Protein AF-A0A5C7GQ86-F1 (afdb_monomer)

Solvent-accessible surface area (backbone atoms only — not comparable to full-atom values): 8219 Å² total; per-residue (Å²): 133,81,81,79,55,38,23,36,32,23,34,48,94,36,40,67,61,48,49,52,52,29,52,72,74,64,22,41,30,83,92,49,79,64,44,66,42,98,88,60,59,31,32,34,37,34,39,33,70,71,38,56,54,57,58,58,70,50,69,84,70,80,83,84,81,72,71,77,50,53,75,74,69,52,75,91,64,77,92,77,76,63,76,66,67,62,72,77,59,53,75,68,58,54,51,52,53,34,44,77,39,54,46,42,82,42,74,40,56,70,58,50,54,64,69,56,63,59,50,72,66,53,53,51,50,51,54,50,52,56,54,53,63,67,65,79,111

Radius of gyration: 19.93 Å; Cα contacts (8 Å, |Δi|>4): 124; chains: 1; bounding box: 41×33×67 Å

Foldseek 3Di:
DPPFWKKKKFFPVCVVVLVLLCVVVVQFDPVDDWDADPVNRIIITTTDVVCVVVLVVCPPPPDDDDPVVCVVPPDPDPPDDPNPVSVPDDPSVSSVNCVVRVIDMDTPCVVVVVVPPPPPVNVVVVVVVVVVVVVVD

Organism: NCBI:txid1000413

Secondary structure (DSSP, 8-state):
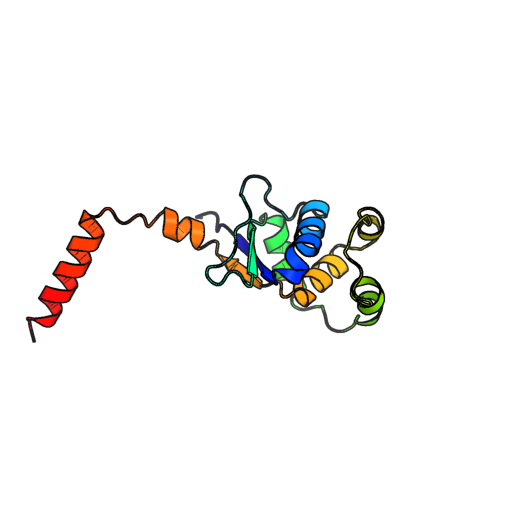-----EEEEEEGGGHHHHHHHHHHTT-B-TTS--EE-TTSSEEEEEE-HHHHHHHHHGGGS--S--HHHHHHHSS-----S-TTGGGG--HHHHHHHHHHTT-EEEE-HHHHHHHT---HHHHHHHHHHHHHHTT--

Nearest PDB structures (foldseek):
  2eg1-assembly1_A  TM=5.965E-01  e=1.127E+00  Aquifex aeolicus
  3t9z-assembly1_A  TM=4.487E-01  e=7.726E-01  Archaeoglobus fulgidus DSM 4304
  7r2z-assembly1_C  TM=5.196E-01  e=1.277E+00  Synechocystis sp. PCC 6803
  1v3s-assembly1_C  TM=4.708E-01  e=1.127E+00  Thermus thermophilus HB8
  1f9f-assembly2_C  TM=5.524E-01  e=2.551E+00  human papillomavirus 18

pLDDT: mean 71.63, std 16.73, range [39.34, 92.56]

Mean predicted aligned error: 13.88 Å

Structure (mmCIF, N/CA/C/O backbone):
data_AF-A0A5C7GQ86-F1
#
_entry.id   AF-A0A5C7GQ86-F1
#
loop_
_atom_site.group_PDB
_atom_site.id
_atom_site.type_symbol
_atom_site.label_atom_id
_atom_site.label_alt_id
_atom_site.label_comp_id
_atom_site.label_asym_id
_atom_site.label_entity_id
_atom_site.label_seq_id
_atom_site.pdbx_PDB_ins_code
_atom_site.Cartn_x
_atom_site.Cartn_y
_atom_site.Cartn_z
_atom_site.occupancy
_atom_site.B_iso_or_equiv
_atom_site.auth_seq_id
_atom_site.auth_comp_id
_atom_site.auth_asym_id
_atom_site.auth_atom_id
_atom_site.pdbx_PDB_model_num
ATOM 1 N N . MET A 1 1 ? -13.590 -20.707 8.124 1.00 41.19 1 MET A N 1
ATOM 2 C CA . MET A 1 1 ? -12.362 -19.893 8.021 1.00 41.19 1 MET A CA 1
ATOM 3 C C . MET A 1 1 ? -12.782 -18.442 7.946 1.00 41.19 1 MET A C 1
ATOM 5 O O . MET A 1 1 ? -13.562 -18.103 7.067 1.00 41.19 1 MET A O 1
ATOM 9 N N . VAL A 1 2 ? -12.371 -17.620 8.909 1.00 45.06 2 VAL A N 1
ATOM 10 C CA . VAL A 1 2 ? -12.565 -16.168 8.813 1.00 45.06 2 VAL A CA 1
ATOM 11 C C . VAL A 1 2 ? -11.649 -15.699 7.689 1.00 45.06 2 VAL A C 1
ATOM 13 O O . VAL A 1 2 ? -10.459 -15.992 7.735 1.00 45.06 2 VAL A O 1
ATOM 16 N N . ALA A 1 3 ? -12.196 -15.054 6.658 1.00 52.25 3 ALA A N 1
ATOM 17 C CA . ALA A 1 3 ? -11.381 -14.447 5.615 1.00 52.25 3 ALA A CA 1
ATOM 18 C C . ALA A 1 3 ? -10.482 -13.401 6.284 1.00 52.25 3 ALA A C 1
ATOM 20 O O . ALA A 1 3 ? -10.967 -12.367 6.745 1.00 52.25 3 ALA A O 1
ATOM 21 N N . SER A 1 4 ? -9.191 -13.704 6.424 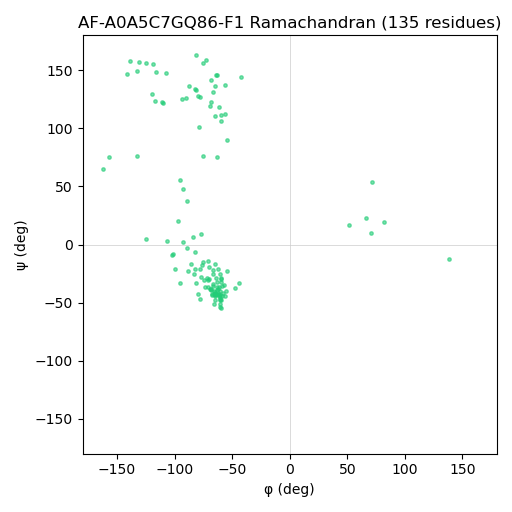1.00 64.31 4 SER A N 1
ATOM 22 C CA . SER A 1 4 ? -8.231 -12.755 6.970 1.00 64.31 4 SER A CA 1
ATOM 23 C C . SER A 1 4 ? -8.143 -11.587 5.999 1.00 64.31 4 SER A C 1
ATOM 25 O O . SER A 1 4 ? -7.687 -11.725 4.865 1.00 64.31 4 SER A O 1
ATOM 27 N N . HIS A 1 5 ? -8.647 -10.439 6.426 1.00 80.38 5 HIS A N 1
ATOM 28 C CA . HIS A 1 5 ? -8.488 -9.199 5.695 1.00 80.38 5 HIS A CA 1
ATOM 29 C C . HIS A 1 5 ? -7.014 -8.802 5.794 1.00 80.38 5 HIS A C 1
ATOM 31 O O . HIS A 1 5 ? -6.497 -8.633 6.892 1.00 80.38 5 HIS A O 1
ATOM 37 N N . TRP A 1 6 ? -6.325 -8.707 4.658 1.00 87.19 6 TRP A N 1
ATOM 38 C CA . TRP A 1 6 ? -4.916 -8.320 4.603 1.00 87.19 6 TRP A CA 1
ATOM 39 C C . TRP A 1 6 ? -4.769 -6.910 4.045 1.00 87.19 6 TRP A C 1
ATOM 41 O O . TRP A 1 6 ? -5.540 -6.483 3.173 1.00 87.19 6 TRP A O 1
ATOM 51 N N . VAL A 1 7 ? -3.745 -6.210 4.526 1.00 90.12 7 VAL A N 1
ATOM 52 C CA . VAL A 1 7 ? -3.288 -4.938 3.969 1.00 90.12 7 VAL A CA 1
ATOM 53 C C . VAL A 1 7 ? -1.775 -4.970 3.765 1.00 90.12 7 VAL A C 1
ATOM 55 O O . VAL A 1 7 ? -1.048 -5.735 4.403 1.00 90.12 7 VAL A O 1
ATOM 58 N N . VAL A 1 8 ? -1.300 -4.120 2.863 1.00 90.56 8 VAL A N 1
ATOM 59 C CA . VAL A 1 8 ? 0.121 -3.828 2.681 1.00 90.56 8 VAL A CA 1
ATOM 60 C C . VAL A 1 8 ? 0.377 -2.405 3.134 1.00 90.56 8 VAL A C 1
ATOM 62 O O . VAL A 1 8 ? -0.237 -1.465 2.627 1.00 90.56 8 VAL A O 1
ATOM 65 N N . GLN A 1 9 ? 1.281 -2.257 4.089 1.00 90.94 9 GLN A N 1
ATOM 66 C CA . GLN A 1 9 ? 1.806 -0.978 4.537 1.00 90.94 9 GLN A CA 1
ATOM 67 C C . GLN A 1 9 ? 2.923 -0.537 3.591 1.00 90.94 9 GLN A C 1
ATOM 69 O O . GLN A 1 9 ? 3.789 -1.340 3.258 1.00 90.94 9 GLN A O 1
ATOM 74 N N . LEU A 1 10 ? 2.900 0.723 3.165 1.00 90.06 10 LEU A N 1
ATOM 75 C CA . LEU A 1 10 ? 3.936 1.350 2.344 1.00 90.06 10 LEU A CA 1
ATOM 76 C C . LEU A 1 10 ? 4.319 2.704 2.924 1.00 90.06 10 LEU A C 1
ATOM 78 O O . LEU A 1 10 ? 3.450 3.416 3.436 1.00 90.06 10 LEU A O 1
ATOM 82 N N . ASP A 1 11 ? 5.573 3.113 2.749 1.00 85.88 11 ASP A N 1
ATOM 83 C CA . ASP A 1 11 ? 5.994 4.475 3.071 1.00 85.88 11 ASP A CA 1
ATOM 84 C C . ASP A 1 11 ? 5.142 5.490 2.303 1.00 85.88 11 ASP A C 1
ATOM 86 O O . ASP A 1 11 ? 4.906 5.367 1.094 1.00 85.88 11 ASP A O 1
ATOM 90 N N . ARG A 1 12 ? 4.732 6.567 2.975 1.00 86.56 12 ARG A N 1
ATOM 91 C CA . ARG A 1 12 ? 3.889 7.607 2.371 1.00 86.56 12 ARG A CA 1
ATOM 92 C C . ARG A 1 12 ? 4.506 8.225 1.118 1.00 86.56 12 ARG A C 1
ATOM 94 O O . ARG A 1 12 ? 3.772 8.533 0.180 1.00 86.56 12 ARG A O 1
ATOM 101 N N . LYS A 1 13 ? 5.837 8.360 1.076 1.00 85.44 13 LYS A N 1
ATOM 102 C CA . LYS A 1 13 ? 6.583 8.848 -0.101 1.00 85.44 13 LYS A CA 1
ATOM 103 C C . LYS A 1 13 ? 6.384 7.970 -1.342 1.00 85.44 13 LYS A C 1
ATOM 105 O O . LYS A 1 13 ? 6.376 8.492 -2.452 1.00 85.44 13 LYS A O 1
ATOM 110 N N . TYR A 1 14 ? 6.151 6.671 -1.164 1.00 85.19 14 TYR A N 1
ATOM 111 C CA . TYR A 1 14 ? 5.978 5.706 -2.252 1.00 85.19 14 TYR A CA 1
ATOM 112 C C . TYR A 1 14 ? 4.526 5.253 -2.436 1.00 85.19 14 TYR A C 1
ATOM 114 O O . TYR A 1 14 ? 4.235 4.435 -3.307 1.00 85.19 14 TYR A O 1
ATOM 122 N N . ALA A 1 15 ? 3.585 5.808 -1.671 1.00 87.31 15 ALA A N 1
ATOM 123 C CA . ALA A 1 15 ? 2.193 5.378 -1.676 1.00 87.31 15 ALA A CA 1
ATOM 124 C C . ALA A 1 15 ? 1.520 5.477 -3.055 1.00 87.31 15 ALA A C 1
ATOM 126 O O . ALA A 1 15 ? 0.710 4.622 -3.404 1.00 87.31 15 ALA A O 1
ATOM 127 N N . LYS A 1 16 ? 1.855 6.495 -3.860 1.00 88.12 16 LYS A N 1
ATOM 128 C CA . LYS A 1 16 ? 1.330 6.625 -5.229 1.00 88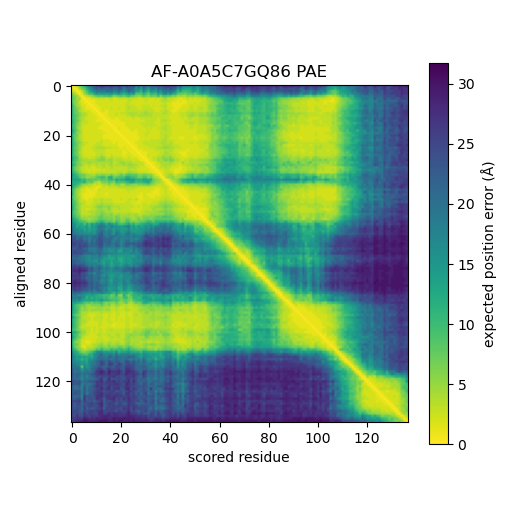.12 16 LYS A CA 1
ATOM 129 C C . LYS A 1 16 ? 1.831 5.484 -6.120 1.00 88.12 16 LYS A C 1
ATOM 131 O O . LYS A 1 16 ? 1.022 4.785 -6.719 1.00 88.12 16 LYS A O 1
ATOM 136 N N . LEU A 1 17 ? 3.146 5.262 -6.126 1.00 85.00 17 LEU A N 1
ATOM 137 C CA . LEU A 1 17 ? 3.797 4.224 -6.924 1.00 85.00 17 LEU A CA 1
ATOM 138 C C . LEU A 1 17 ? 3.299 2.829 -6.538 1.00 85.00 17 LEU A C 1
ATOM 140 O O . LEU A 1 17 ? 2.850 2.066 -7.390 1.00 85.00 17 LEU A O 1
ATOM 144 N N . GLY A 1 18 ? 3.319 2.509 -5.244 1.00 87.81 18 GLY A N 1
ATOM 145 C CA . GLY A 1 18 ? 2.864 1.208 -4.773 1.00 87.81 18 GLY A CA 1
ATOM 146 C C . GLY A 1 18 ? 1.379 0.974 -5.049 1.00 87.81 18 GLY A C 1
ATOM 147 O O . GLY A 1 18 ? 1.006 -0.124 -5.455 1.00 87.81 18 GLY A O 1
ATOM 148 N N . LYS A 1 19 ? 0.531 2.007 -4.944 1.00 90.31 19 LYS A N 1
ATOM 149 C CA . LYS A 1 19 ? -0.880 1.917 -5.345 1.00 90.31 19 LYS A CA 1
ATOM 150 C C . LYS A 1 19 ? -1.036 1.584 -6.827 1.00 90.31 19 LYS A C 1
ATOM 152 O O . LYS A 1 19 ? -1.866 0.740 -7.162 1.00 90.31 19 LYS A O 1
ATOM 157 N N . ASP A 1 20 ? -0.273 2.235 -7.700 1.00 88.12 20 ASP A N 1
ATOM 158 C CA . ASP A 1 20 ? -0.349 2.004 -9.145 1.00 88.12 20 ASP A CA 1
ATOM 159 C C . ASP A 1 20 ? 0.113 0.583 -9.505 1.00 88.12 20 ASP A C 1
ATOM 161 O O . ASP A 1 20 ? -0.561 -0.096 -10.284 1.00 88.12 20 ASP A O 1
ATOM 165 N N . ILE A 1 21 ? 1.175 0.082 -8.859 1.00 88.62 21 ILE A N 1
ATOM 166 C CA . ILE A 1 21 ? 1.619 -1.316 -8.978 1.00 88.62 21 ILE A CA 1
ATOM 167 C C . ILE A 1 21 ? 0.507 -2.269 -8.521 1.00 88.62 21 ILE A C 1
ATOM 169 O O . ILE A 1 21 ? 0.083 -3.139 -9.282 1.00 88.62 21 ILE A O 1
ATOM 173 N N . LEU A 1 22 ? -0.010 -2.095 -7.300 1.00 89.75 22 LEU A N 1
ATOM 174 C CA . LEU A 1 22 ? -1.050 -2.968 -6.750 1.00 89.75 22 LEU A CA 1
ATOM 175 C C . LEU A 1 22 ? -2.303 -2.980 -7.637 1.00 89.75 22 LEU A C 1
ATOM 177 O O . LEU A 1 22 ? -2.886 -4.037 -7.878 1.00 89.75 22 LEU A O 1
ATOM 181 N N . LYS A 1 23 ? -2.714 -1.816 -8.153 1.00 90.56 23 LYS A N 1
ATOM 182 C CA . LYS A 1 23 ? -3.873 -1.697 -9.043 1.00 90.56 23 LYS A CA 1
ATOM 183 C C . LYS A 1 23 ? -3.638 -2.424 -10.363 1.00 90.56 23 LYS A C 1
ATOM 185 O O . LYS A 1 23 ? -4.530 -3.126 -10.831 1.00 90.56 23 LYS A O 1
ATOM 190 N N . LYS A 1 24 ? -2.453 -2.272 -10.952 1.00 87.31 24 LYS A N 1
ATOM 191 C CA . LYS A 1 24 ? -2.116 -2.881 -12.237 1.00 87.31 24 LYS A CA 1
ATOM 192 C C . LYS A 1 24 ? -2.224 -4.402 -12.212 1.00 87.31 24 LYS A C 1
ATOM 194 O O . LYS A 1 24 ? -2.804 -4.988 -13.118 1.00 87.31 24 LYS A O 1
ATOM 199 N N . PHE A 1 25 ? -1.656 -5.030 -11.190 1.00 86.38 25 PHE A N 1
ATOM 200 C CA . PHE A 1 25 ? -1.617 -6.488 -11.087 1.00 86.38 25 PHE A CA 1
ATOM 201 C C . PHE A 1 25 ? -2.895 -7.088 -10.477 1.00 86.38 25 PHE A C 1
ATOM 203 O O . PHE A 1 25 ? -2.939 -8.285 -10.206 1.00 86.38 25 PHE A O 1
ATOM 210 N N . GLY A 1 26 ? -3.938 -6.279 -10.237 1.00 87.75 26 GLY A N 1
ATOM 211 C CA . GLY A 1 26 ? -5.172 -6.745 -9.593 1.00 87.75 26 GLY A CA 1
ATOM 212 C C . GLY A 1 26 ? -4.971 -7.178 -8.135 1.00 87.75 26 GLY A C 1
ATOM 213 O O . GLY A 1 26 ? -5.735 -7.979 -7.597 1.00 87.75 26 GLY A O 1
ATOM 214 N N . TRP A 1 27 ? -3.917 -6.675 -7.495 1.00 92.56 27 TRP A N 1
ATOM 215 C CA . TRP A 1 27 ? -3.571 -6.962 -6.103 1.00 92.56 27 TRP A CA 1
ATOM 216 C C . TRP A 1 27 ? -4.248 -6.013 -5.124 1.00 92.56 27 TRP A C 1
ATOM 218 O O . TRP A 1 27 ? -4.411 -6.360 -3.959 1.00 92.56 27 TRP A O 1
ATOM 228 N N . LEU A 1 28 ? -4.646 -4.827 -5.587 1.00 91.75 28 LEU A N 1
ATOM 229 C CA . LEU A 1 28 ? -5.393 -3.866 -4.787 1.00 91.75 28 LEU A CA 1
ATOM 230 C C . LEU A 1 28 ? -6.864 -4.279 -4.690 1.00 91.75 28 LEU A C 1
ATOM 232 O O . LEU A 1 28 ? -7.543 -4.434 -5.706 1.00 91.75 28 LEU A O 1
ATOM 236 N N . ASP A 1 29 ? -7.372 -4.373 -3.469 1.00 90.00 29 ASP A N 1
ATOM 237 C CA . ASP A 1 29 ? -8.797 -4.532 -3.215 1.00 90.00 29 ASP A CA 1
ATOM 238 C C . ASP A 1 29 ? -9.495 -3.172 -3.361 1.00 90.00 29 ASP A C 1
ATOM 240 O O . ASP A 1 29 ? -9.449 -2.319 -2.475 1.00 90.00 29 ASP A O 1
ATOM 244 N N . LEU A 1 30 ? -10.140 -2.965 -4.510 1.00 87.19 30 LEU A N 1
ATOM 245 C CA . LEU A 1 30 ? -10.861 -1.730 -4.828 1.00 87.19 30 LEU A CA 1
ATOM 246 C C . LEU A 1 30 ? -12.153 -1.553 -4.013 1.00 87.19 30 LEU A C 1
ATOM 248 O O . LEU A 1 30 ? -12.705 -0.451 -3.993 1.00 87.19 30 LEU A O 1
ATOM 252 N N . GLY A 1 31 ? -12.637 -2.608 -3.349 1.00 84.12 31 GLY A N 1
ATOM 253 C CA . GLY A 1 31 ? -13.815 -2.557 -2.484 1.00 84.12 31 GLY A CA 1
ATOM 254 C C . GLY A 1 31 ? -13.541 -1.898 -1.130 1.00 84.12 31 GLY A C 1
ATOM 255 O O . GLY A 1 31 ? -14.476 -1.456 -0.459 1.00 84.12 31 GLY A O 1
ATOM 256 N N . ARG A 1 32 ? -12.268 -1.781 -0.729 1.00 85.81 32 ARG A N 1
ATOM 257 C CA . ARG A 1 32 ? -11.840 -1.155 0.528 1.00 85.81 32 ARG A CA 1
ATOM 258 C C . ARG A 1 32 ? -10.987 0.089 0.260 1.00 85.81 32 ARG A C 1
ATOM 260 O O . ARG A 1 32 ? -10.265 0.192 -0.727 1.00 85.81 32 ARG A O 1
ATOM 267 N N . LYS A 1 33 ? -11.072 1.078 1.154 1.00 85.62 33 LYS A N 1
ATOM 268 C CA . LYS A 1 33 ? -10.297 2.324 1.035 1.00 85.62 33 LYS A CA 1
ATOM 269 C C . LYS A 1 33 ? -8.932 2.172 1.695 1.00 85.62 33 LYS A C 1
ATOM 271 O O . LYS A 1 33 ? -8.848 1.686 2.817 1.00 85.62 33 LYS A O 1
ATOM 276 N N . ALA A 1 34 ? -7.891 2.656 1.020 1.00 88.12 34 ALA A N 1
ATOM 277 C CA . ALA A 1 34 ? -6.582 2.852 1.630 1.00 88.12 34 ALA A CA 1
ATOM 278 C C . ALA A 1 34 ? -6.658 3.913 2.737 1.00 88.12 34 ALA A C 1
ATOM 280 O O . ALA A 1 34 ? -7.424 4.877 2.622 1.00 88.12 34 ALA A O 1
ATOM 281 N N . TYR A 1 35 ? -5.864 3.745 3.789 1.00 87.00 35 TYR A N 1
ATOM 282 C CA . TYR A 1 35 ? -5.875 4.629 4.952 1.00 87.00 35 TYR A CA 1
ATOM 283 C C . TYR A 1 35 ? -4.453 4.864 5.478 1.00 87.00 35 TYR A C 1
ATOM 285 O O . TYR A 1 35 ? -3.609 3.975 5.375 1.00 87.00 35 TYR A O 1
ATOM 293 N N . PRO A 1 36 ? -4.150 6.054 6.021 1.00 86.06 36 PRO A N 1
ATOM 294 C CA . PRO A 1 36 ? -2.882 6.284 6.700 1.00 86.06 36 PRO A CA 1
ATOM 295 C C . PRO A 1 36 ? -2.826 5.477 8.004 1.00 86.06 36 PRO A C 1
ATOM 297 O O . PRO A 1 36 ? -3.828 5.372 8.713 1.00 86.06 36 PRO A O 1
ATOM 300 N N . GLN A 1 37 ? -1.661 4.920 8.326 1.00 81.00 37 GLN A N 1
ATOM 301 C CA . GLN A 1 37 ? -1.404 4.338 9.647 1.00 81.00 37 GLN A CA 1
ATOM 302 C C . GLN A 1 37 ? -1.176 5.460 10.665 1.00 81.00 37 GLN A C 1
ATOM 304 O O . GLN A 1 37 ? -0.859 6.570 10.257 1.00 81.00 37 GLN A O 1
ATOM 309 N N . GLY A 1 38 ? -1.404 5.209 11.958 1.00 73.88 38 GLY A N 1
ATOM 310 C CA . GLY A 1 38 ? -1.682 6.253 12.959 1.00 73.88 38 GLY A CA 1
ATOM 311 C C . GLY A 1 38 ? -0.749 7.475 12.978 1.00 73.88 38 GLY A C 1
ATOM 312 O O . GLY A 1 38 ? -1.233 8.589 13.151 1.00 73.88 38 GLY A O 1
ATOM 313 N N . ASP A 1 39 ? 0.552 7.292 12.752 1.00 73.94 39 ASP A N 1
ATOM 314 C CA . ASP A 1 39 ? 1.575 8.351 12.718 1.00 73.94 39 ASP A CA 1
ATOM 315 C C . ASP A 1 39 ? 1.668 9.098 11.369 1.00 73.94 39 ASP A C 1
ATOM 317 O O . ASP A 1 39 ? 2.385 10.087 11.226 1.00 73.94 39 ASP A O 1
ATOM 321 N N . GLY A 1 40 ? 0.929 8.641 10.359 1.00 77.56 40 GLY A N 1
ATOM 322 C CA . GLY A 1 40 ? 0.834 9.242 9.035 1.00 77.56 40 GLY A CA 1
ATOM 323 C C . GLY A 1 40 ? 2.093 9.096 8.181 1.00 77.56 40 GLY A C 1
ATOM 324 O O . GLY A 1 40 ? 2.159 9.728 7.122 1.00 77.56 40 GLY A O 1
ATOM 325 N N . THR A 1 41 ? 3.070 8.294 8.612 1.00 85.38 41 THR A N 1
ATOM 326 C CA . THR A 1 41 ? 4.320 8.018 7.880 1.00 85.38 41 THR A CA 1
ATOM 327 C C . THR A 1 41 ? 4.132 6.923 6.831 1.00 85.38 41 THR A C 1
ATOM 329 O O . THR A 1 41 ? 4.804 6.940 5.800 1.00 85.38 41 THR A O 1
ATOM 332 N N . HIS A 1 42 ? 3.148 6.044 7.038 1.00 88.00 42 HIS A N 1
ATOM 333 C CA . HIS A 1 42 ? 2.809 4.952 6.134 1.00 88.00 42 HIS A CA 1
ATOM 334 C C . HIS A 1 42 ? 1.340 4.989 5.707 1.00 88.00 42 HIS A C 1
ATOM 336 O O . HIS A 1 42 ? 0.471 5.534 6.395 1.00 88.00 42 HIS A O 1
ATOM 342 N N . ILE A 1 43 ? 1.053 4.378 4.559 1.00 90.19 43 ILE A N 1
ATOM 343 C CA . ILE A 1 43 ? -0.300 4.167 4.043 1.00 90.19 43 ILE A CA 1
ATOM 344 C C . ILE A 1 43 ? -0.545 2.668 3.900 1.00 90.19 43 ILE A C 1
ATOM 346 O O . ILE A 1 43 ? 0.246 1.949 3.295 1.00 90.19 43 ILE A O 1
ATOM 350 N N . CYS A 1 44 ? -1.664 2.213 4.454 1.00 91.56 44 CYS A N 1
ATOM 351 C CA . CYS A 1 44 ? -2.153 0.851 4.345 1.00 91.56 44 CYS A CA 1
ATOM 352 C C . CYS A 1 44 ? -3.067 0.724 3.127 1.00 91.56 44 CYS A C 1
ATOM 354 O O . CYS A 1 44 ? -4.055 1.453 2.989 1.00 91.56 44 CYS A O 1
ATOM 356 N N . PHE A 1 45 ? -2.747 -0.231 2.263 1.00 91.81 45 PHE A N 1
ATOM 357 C CA . PHE A 1 45 ? -3.527 -0.575 1.085 1.00 91.81 45 PHE A CA 1
ATOM 358 C C . PHE A 1 45 ? -4.185 -1.937 1.283 1.00 91.81 45 PHE A C 1
ATOM 360 O O . PHE A 1 45 ? -3.472 -2.918 1.495 1.00 91.81 45 PHE A O 1
ATOM 367 N N . PRO A 1 46 ? -5.519 -2.034 1.201 1.00 91.31 46 PRO A N 1
ATOM 368 C CA . PRO A 1 46 ? -6.195 -3.318 1.257 1.00 91.31 46 PRO A CA 1
ATOM 369 C C . PRO A 1 46 ? -5.855 -4.137 0.017 1.00 91.31 46 PRO A C 1
ATOM 371 O O . PRO A 1 46 ? -5.908 -3.636 -1.107 1.00 91.31 46 PRO A O 1
ATOM 374 N N . VAL A 1 47 ? -5.479 -5.394 0.232 1.00 91.31 47 VAL A N 1
ATOM 375 C CA . VAL A 1 47 ? -5.039 -6.290 -0.839 1.00 91.31 47 VAL A CA 1
ATOM 376 C C . VAL A 1 47 ? -5.943 -7.507 -0.966 1.00 91.31 47 VAL A C 1
ATOM 378 O O . VAL A 1 47 ? -6.631 -7.897 -0.019 1.00 91.31 47 VAL A O 1
ATOM 381 N N . THR A 1 48 ? -5.956 -8.077 -2.167 1.00 90.00 48 THR A N 1
ATOM 382 C CA . THR A 1 48 ? -6.702 -9.291 -2.504 1.00 90.00 48 THR A CA 1
ATOM 383 C C . THR A 1 48 ? -5.943 -10.546 -2.073 1.00 90.00 48 THR A C 1
ATOM 385 O O . THR A 1 48 ? -4.731 -10.525 -1.854 1.00 90.00 48 THR A O 1
ATOM 388 N N . GLU A 1 49 ? -6.642 -11.677 -1.998 1.00 85.19 49 GLU A N 1
ATOM 389 C CA . GLU A 1 49 ? -6.032 -12.974 -1.678 1.00 85.19 49 GLU A CA 1
ATOM 390 C C . GLU A 1 49 ? -4.954 -13.386 -2.698 1.00 85.19 49 GLU A C 1
ATOM 392 O O . GLU A 1 49 ? -3.923 -13.942 -2.320 1.00 85.19 49 GLU A O 1
ATOM 397 N N . ASN A 1 50 ? -5.121 -13.001 -3.971 1.00 85.56 50 ASN A N 1
ATOM 398 C CA . ASN A 1 50 ? -4.123 -13.210 -5.024 1.00 85.56 50 ASN A CA 1
ATOM 399 C C . ASN A 1 50 ? -2.761 -12.612 -4.653 1.00 85.56 50 ASN A C 1
ATOM 401 O O . ASN A 1 50 ? -1.723 -13.225 -4.900 1.00 85.56 50 ASN A O 1
ATOM 405 N N . PHE A 1 51 ? -2.750 -11.426 -4.038 1.00 86.88 51 PHE A N 1
ATOM 406 C CA . PHE A 1 51 ? -1.512 -10.831 -3.548 1.00 86.88 51 PHE A CA 1
ATOM 407 C C . PHE A 1 51 ? -0.906 -11.666 -2.419 1.00 86.88 51 PHE A C 1
ATOM 409 O O . PHE A 1 51 ? 0.304 -11.863 -2.383 1.00 86.88 51 PHE A O 1
ATOM 416 N N . CYS A 1 52 ? -1.729 -12.174 -1.500 1.00 82.19 52 CYS A N 1
ATOM 417 C CA . CYS A 1 52 ? -1.263 -12.948 -0.353 1.00 82.19 52 CYS A CA 1
ATOM 418 C C . CYS A 1 52 ? -0.538 -14.231 -0.770 1.00 82.19 52 CYS A C 1
ATOM 420 O O . CYS A 1 52 ? 0.518 -14.520 -0.205 1.00 82.19 52 CYS A O 1
ATOM 422 N N . VAL A 1 53 ? -1.070 -14.949 -1.764 1.00 83.06 53 VAL A N 1
ATOM 423 C CA . VAL A 1 53 ? -0.435 -16.145 -2.344 1.00 83.06 53 VAL A CA 1
ATOM 424 C C . VAL A 1 53 ? 0.923 -15.773 -2.942 1.00 83.06 53 VAL A C 1
ATOM 426 O O . VAL A 1 53 ? 1.963 -16.289 -2.535 1.00 83.06 53 VAL A O 1
ATOM 429 N N . VAL A 1 54 ? 0.928 -14.772 -3.823 1.00 81.62 54 VAL A N 1
ATOM 430 C CA . VAL A 1 54 ? 2.112 -14.355 -4.583 1.00 81.62 54 VAL A CA 1
ATOM 431 C C . VAL A 1 54 ? 3.209 -13.747 -3.692 1.00 81.62 54 VAL A C 1
ATOM 433 O O . VAL A 1 54 ? 4.401 -13.925 -3.958 1.00 81.62 54 VAL A O 1
ATOM 436 N N . PHE A 1 55 ? 2.831 -13.034 -2.628 1.00 77.94 55 PHE A N 1
ATOM 437 C CA . PHE A 1 55 ? 3.767 -12.431 -1.679 1.00 77.94 55 PHE A CA 1
ATOM 438 C C . PHE A 1 55 ? 4.399 -13.472 -0.748 1.00 77.94 55 PHE A C 1
ATOM 440 O O . PHE A 1 55 ? 5.539 -13.282 -0.335 1.00 77.94 55 PHE A O 1
ATOM 447 N N . HIS A 1 56 ? 3.689 -14.558 -0.419 1.00 70.38 56 HIS A N 1
ATOM 448 C CA . HIS A 1 56 ? 4.199 -15.627 0.445 1.00 70.38 56 HIS A CA 1
ATOM 449 C C . HIS A 1 56 ? 5.155 -16.564 -0.306 1.00 70.38 56 HIS A C 1
ATOM 451 O O . HIS A 1 56 ? 6.257 -16.823 0.171 1.00 70.38 56 HIS A O 1
ATOM 457 N N . GLU A 1 57 ? 4.784 -17.012 -1.509 1.00 61.41 57 GLU A N 1
ATOM 458 C CA . GLU A 1 57 ? 5.595 -17.945 -2.312 1.00 61.41 57 GLU A CA 1
ATOM 459 C C . GLU A 1 57 ? 6.967 -17.377 -2.681 1.00 61.41 57 GLU A C 1
ATOM 461 O O . GLU A 1 57 ? 7.969 -18.089 -2.712 1.00 61.41 57 GLU A O 1
ATOM 466 N N . LYS A 1 58 ? 7.039 -16.072 -2.947 1.00 59.34 58 LYS A N 1
ATOM 467 C CA . LYS A 1 58 ? 8.256 -15.463 -3.481 1.00 59.34 58 LYS A CA 1
ATOM 468 C C . LYS A 1 58 ? 9.197 -14.903 -2.413 1.00 59.34 58 LYS A C 1
ATOM 470 O O . LYS A 1 58 ? 10.245 -14.386 -2.779 1.00 59.34 58 LYS A O 1
ATOM 475 N N . GLN A 1 59 ? 8.913 -15.026 -1.110 1.00 56.00 59 GLN A N 1
ATOM 476 C CA . GLN A 1 59 ? 9.883 -14.610 -0.078 1.00 56.00 59 GLN A CA 1
ATOM 477 C C . GLN A 1 59 ? 11.217 -15.372 -0.158 1.00 56.00 59 GLN A C 1
ATOM 479 O O . GLN A 1 59 ? 12.240 -14.806 0.212 1.00 56.00 59 GLN A O 1
ATOM 484 N N . HIS A 1 60 ? 11.226 -16.588 -0.709 1.00 50.78 60 HIS A N 1
ATOM 485 C CA . HIS A 1 60 ? 12.397 -17.468 -0.741 1.00 50.78 60 HIS A CA 1
ATOM 486 C C . HIS A 1 60 ? 13.322 -17.312 -1.968 1.00 50.78 60 HIS A C 1
ATOM 488 O O . HIS A 1 60 ? 14.352 -17.977 -2.019 1.00 50.78 60 HIS A O 1
ATOM 494 N N . HIS A 1 61 ? 13.004 -16.452 -2.949 1.00 51.22 61 HIS A N 1
ATOM 495 C CA . HIS A 1 61 ? 13.696 -16.454 -4.256 1.00 51.22 61 HIS A CA 1
ATOM 496 C C . HIS A 1 61 ? 14.323 -15.122 -4.711 1.00 51.22 61 HIS A C 1
ATOM 498 O O . HIS A 1 61 ? 14.853 -15.047 -5.817 1.00 51.22 61 HIS A O 1
ATOM 504 N N . PHE A 1 62 ? 14.304 -14.063 -3.899 1.00 53.28 62 PHE A N 1
ATOM 505 C CA . PHE A 1 62 ? 14.735 -12.720 -4.331 1.00 53.28 62 PHE A CA 1
ATOM 506 C C . PHE A 1 62 ? 16.190 -12.385 -3.982 1.00 53.28 62 PHE A C 1
ATOM 508 O O . PHE A 1 62 ? 16.457 -11.388 -3.322 1.00 53.28 62 PHE A O 1
ATOM 515 N N . GLY A 1 63 ? 17.128 -13.229 -4.410 1.00 44.19 63 GLY A N 1
ATOM 516 C CA . GLY A 1 63 ? 18.542 -13.066 -4.072 1.00 44.19 63 GLY A CA 1
ATOM 517 C C . GLY A 1 63 ? 19.355 -12.085 -4.926 1.00 44.19 63 GLY A C 1
ATOM 518 O O . GLY A 1 63 ? 20.404 -11.677 -4.452 1.00 44.19 63 GLY A O 1
ATOM 519 N N . ASP A 1 64 ? 18.961 -11.722 -6.158 1.00 47.88 64 ASP A N 1
ATOM 520 C CA . ASP A 1 64 ? 19.982 -11.174 -7.078 1.00 47.88 64 ASP A CA 1
ATOM 521 C C . ASP A 1 64 ? 19.465 -10.378 -8.300 1.00 47.88 64 ASP A C 1
ATOM 523 O O . ASP A 1 64 ? 19.606 -10.819 -9.439 1.00 47.88 64 ASP A O 1
ATOM 527 N N . LYS A 1 65 ? 18.813 -9.215 -8.120 1.00 51.81 65 LYS A N 1
ATOM 528 C CA . LYS A 1 65 ? 18.545 -8.302 -9.263 1.00 51.81 65 LYS A CA 1
ATOM 529 C C . LYS A 1 65 ? 18.320 -6.842 -8.846 1.00 51.81 65 LYS A C 1
ATOM 531 O O . LYS A 1 65 ? 17.204 -6.331 -8.865 1.00 51.81 65 LYS A O 1
ATOM 536 N N . SER A 1 66 ? 19.414 -6.166 -8.494 1.00 51.69 66 SER A N 1
ATOM 537 C CA . SER A 1 66 ? 19.429 -4.765 -8.038 1.00 51.69 66 SER A CA 1
ATOM 538 C C . SER A 1 66 ? 19.503 -3.719 -9.169 1.00 51.69 66 SER A C 1
ATOM 540 O O . SER A 1 66 ? 19.218 -2.550 -8.927 1.00 51.69 66 SER A O 1
ATOM 542 N N . GLU A 1 67 ? 19.878 -4.080 -10.401 1.00 51.25 67 GLU A N 1
ATOM 543 C CA . GLU A 1 67 ? 20.279 -3.076 -11.410 1.00 51.25 67 GLU A CA 1
ATOM 544 C C . GLU A 1 67 ? 19.118 -2.392 -12.150 1.00 51.25 67 GLU A C 1
ATOM 546 O O . GLU A 1 67 ? 19.196 -1.203 -12.448 1.00 51.25 67 GLU A O 1
ATOM 551 N N . ALA A 1 68 ? 17.999 -3.085 -12.390 1.00 48.88 68 ALA A N 1
ATOM 552 C CA . ALA A 1 68 ? 16.838 -2.473 -13.052 1.00 48.88 68 ALA A CA 1
ATOM 553 C C . ALA A 1 68 ? 16.183 -1.371 -12.193 1.00 48.88 68 ALA A C 1
ATOM 555 O O . ALA A 1 68 ? 15.505 -0.495 -12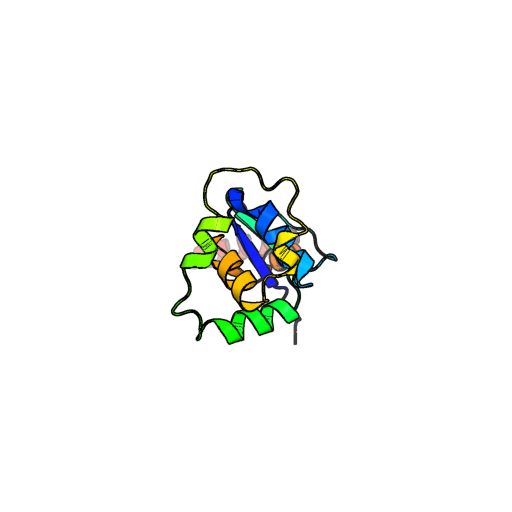.716 1.00 48.88 68 ALA A O 1
ATOM 556 N N . LEU A 1 69 ? 16.403 -1.414 -10.876 1.00 50.94 69 LEU A N 1
ATOM 557 C CA . LEU A 1 69 ? 15.742 -0.605 -9.855 1.00 50.94 69 LEU A CA 1
ATOM 558 C C . LEU A 1 69 ? 16.214 0.858 -9.832 1.00 50.94 69 LEU A C 1
ATOM 560 O O . LEU A 1 69 ? 15.401 1.765 -9.647 1.00 50.94 69 LEU A O 1
ATOM 564 N N . ASN A 1 70 ? 17.508 1.091 -10.074 1.00 52.53 70 ASN A N 1
ATOM 565 C CA . ASN A 1 70 ? 18.098 2.433 -10.058 1.00 52.53 70 ASN A CA 1
ATOM 566 C C . ASN A 1 70 ? 17.569 3.320 -11.190 1.00 52.53 70 ASN A C 1
ATOM 568 O O . ASN A 1 70 ? 17.504 4.529 -11.017 1.00 52.53 70 ASN A O 1
ATOM 572 N N . ASN A 1 71 ? 17.104 2.738 -12.298 1.00 53.75 71 ASN A N 1
ATOM 573 C CA . ASN A 1 71 ? 16.484 3.502 -13.384 1.00 53.75 71 ASN A CA 1
ATOM 574 C C . ASN A 1 71 ? 15.029 3.909 -13.085 1.00 53.75 71 ASN A C 1
ATOM 576 O O . ASN A 1 71 ? 14.537 4.851 -13.694 1.00 53.75 71 ASN A O 1
ATOM 580 N N . PHE A 1 72 ? 14.340 3.225 -12.160 1.00 54.03 72 PHE A N 1
ATOM 581 C CA . PHE A 1 72 ? 12.960 3.555 -11.766 1.00 54.03 72 PHE A CA 1
ATOM 582 C C . PHE A 1 72 ? 12.887 4.449 -10.523 1.00 54.03 72 PHE A C 1
ATOM 584 O O . PHE A 1 72 ? 11.963 5.244 -10.392 1.00 54.03 72 PHE A O 1
ATOM 591 N N . ILE A 1 73 ? 13.824 4.292 -9.584 1.00 53.81 73 ILE A N 1
ATOM 592 C CA . ILE A 1 73 ? 13.856 5.046 -8.317 1.00 53.81 73 ILE A CA 1
ATOM 593 C C . ILE A 1 73 ? 14.861 6.211 -8.383 1.00 53.81 73 ILE A C 1
ATOM 595 O O . ILE A 1 73 ? 14.748 7.178 -7.625 1.00 53.81 73 ILE A O 1
ATOM 599 N N . GLY A 1 74 ? 15.826 6.145 -9.304 1.00 42.44 74 GLY A N 1
ATOM 600 C CA . GLY A 1 74 ? 16.823 7.181 -9.525 1.00 42.44 74 GLY A CA 1
ATOM 601 C C . GLY A 1 74 ? 16.215 8.486 -10.031 1.00 42.44 74 GLY A C 1
ATOM 602 O O . GLY A 1 74 ? 15.380 8.507 -10.928 1.00 42.44 74 GLY A O 1
ATOM 603 N N . GLU A 1 75 ? 16.696 9.577 -9.439 1.00 39.34 75 GLU A N 1
ATOM 604 C CA . GLU A 1 75 ? 16.464 10.969 -9.835 1.00 39.34 75 GLU A CA 1
ATOM 605 C C . GLU A 1 75 ? 15.074 11.559 -9.590 1.00 39.34 75 GLU A C 1
ATOM 607 O O . GLU A 1 75 ? 14.510 12.156 -10.497 1.00 39.34 75 GLU A O 1
ATOM 612 N N . GLY A 1 76 ? 14.553 11.504 -8.356 1.00 44.41 76 GLY A N 1
ATOM 613 C CA . GLY A 1 76 ? 13.729 12.586 -7.773 1.00 44.41 76 GLY A CA 1
ATOM 614 C C . GLY A 1 76 ? 12.537 13.110 -8.594 1.00 44.41 76 GLY A C 1
ATOM 615 O O . GLY A 1 76 ? 12.035 14.202 -8.319 1.00 44.41 76 GLY A O 1
ATOM 616 N N . LYS A 1 77 ? 12.088 12.371 -9.610 1.00 42.03 77 LYS A N 1
ATOM 617 C CA . LYS A 1 77 ? 11.118 12.835 -10.588 1.00 42.03 77 LYS A CA 1
ATOM 618 C C . LYS A 1 77 ? 9.756 12.404 -10.083 1.00 42.03 77 LYS A C 1
ATOM 620 O O . LYS A 1 77 ? 9.550 11.225 -9.790 1.00 42.03 77 LYS A O 1
ATOM 625 N N . PRO A 1 78 ? 8.806 13.335 -9.937 1.00 41.66 78 PRO A N 1
ATOM 626 C CA . PRO A 1 78 ? 7.465 12.959 -9.549 1.00 41.66 78 PRO A CA 1
ATOM 627 C C . PRO A 1 78 ? 6.920 12.045 -10.646 1.00 41.66 78 PRO A C 1
ATOM 629 O O . PRO A 1 78 ? 6.800 12.484 -11.790 1.00 41.66 78 PRO A O 1
ATOM 632 N N . PHE A 1 79 ? 6.597 10.794 -10.296 1.00 51.06 79 PHE A N 1
ATOM 633 C CA . PHE A 1 79 ? 5.892 9.840 -11.156 1.00 51.06 79 PHE A CA 1
ATOM 634 C C . PHE A 1 79 ? 4.591 1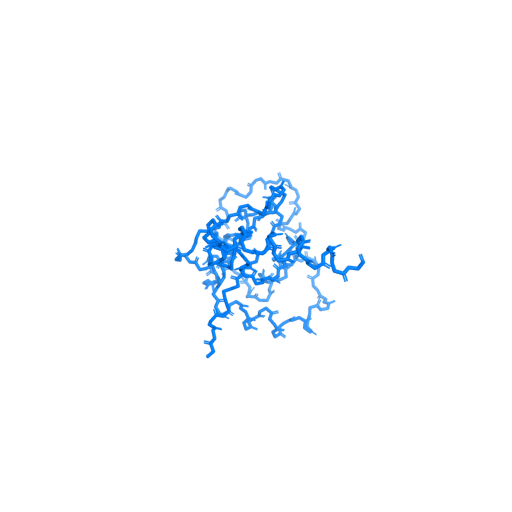0.486 -11.641 1.00 51.06 79 PHE A C 1
ATOM 636 O O . PHE A 1 79 ? 3.542 10.448 -10.987 1.00 51.06 79 PHE A O 1
ATOM 643 N N . THR A 1 80 ? 4.684 11.166 -12.773 1.00 41.69 80 THR A N 1
ATOM 644 C CA 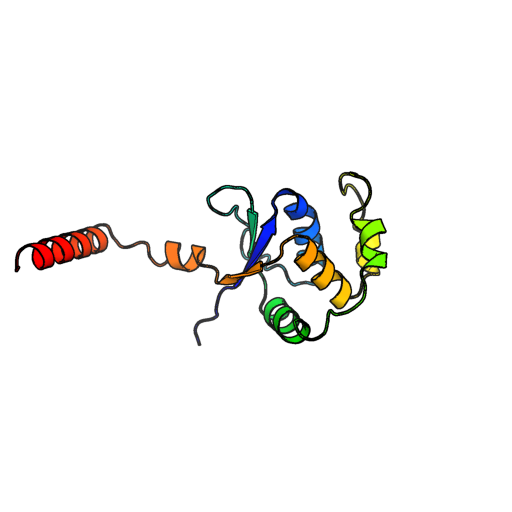. THR A 1 80 ? 3.627 11.966 -13.378 1.00 41.69 80 THR A CA 1
ATOM 645 C C . THR A 1 80 ? 3.604 11.552 -14.837 1.00 41.69 80 THR A C 1
ATOM 647 O O . THR A 1 80 ? 4.152 12.235 -15.687 1.00 41.69 80 THR A O 1
ATOM 650 N N . GLY A 1 81 ? 3.040 10.373 -15.117 1.00 41.69 81 GLY A N 1
ATOM 651 C CA . GLY A 1 81 ? 2.734 9.969 -16.495 1.00 41.69 81 GLY A CA 1
ATOM 652 C C . GLY A 1 81 ? 3.040 8.524 -16.893 1.00 41.69 81 GLY A C 1
ATOM 653 O O . GLY A 1 81 ? 2.531 8.076 -17.913 1.00 41.69 81 GLY A O 1
ATOM 654 N N . GLU A 1 82 ? 3.788 7.743 -16.114 1.00 47.12 82 GLU A N 1
ATOM 655 C CA . GLU A 1 82 ? 4.307 6.440 -16.578 1.00 47.12 82 GLU A CA 1
ATOM 656 C C . GLU A 1 82 ? 3.421 5.227 -16.247 1.00 47.12 82 GLU A C 1
ATOM 658 O O . GLU A 1 82 ? 3.887 4.164 -15.841 1.00 47.12 82 GLU A O 1
ATOM 663 N N . SER A 1 83 ? 2.119 5.327 -16.525 1.00 49.81 83 SER A N 1
ATOM 664 C CA . SER A 1 83 ? 1.268 4.128 -16.657 1.00 49.81 83 SER A CA 1
ATOM 665 C C . SER A 1 83 ? 1.829 3.133 -17.694 1.00 49.81 83 SER A C 1
ATOM 667 O O . SER A 1 83 ? 1.497 1.946 -17.660 1.00 49.81 83 SER A O 1
ATOM 669 N N . ILE A 1 84 ? 2.645 3.632 -18.628 1.00 45.91 84 ILE A N 1
ATOM 670 C CA . ILE A 1 84 ? 3.156 2.921 -19.799 1.00 45.91 84 ILE A CA 1
ATOM 671 C C . ILE A 1 84 ? 4.341 2.009 -19.430 1.00 45.91 84 ILE A C 1
ATOM 673 O O . ILE A 1 84 ? 4.328 0.845 -19.817 1.00 45.91 84 ILE A O 1
ATOM 677 N N . LEU A 1 85 ? 5.296 2.451 -18.596 1.00 57.31 85 LEU A N 1
ATOM 678 C CA . LEU A 1 85 ? 6.472 1.630 -18.242 1.00 57.31 85 LEU A CA 1
ATOM 679 C C . LEU A 1 85 ? 6.140 0.446 -17.335 1.00 57.31 85 LEU A C 1
ATOM 681 O O . LEU A 1 85 ? 6.746 -0.618 -17.433 1.00 57.31 85 LEU A O 1
ATOM 685 N N . LEU A 1 86 ? 5.123 0.586 -16.484 1.00 62.06 86 LEU A N 1
ATOM 686 C CA . LEU A 1 86 ? 4.692 -0.530 -15.658 1.00 62.06 86 LEU A CA 1
ATOM 687 C C . LEU A 1 86 ? 4.187 -1.715 -16.509 1.00 62.06 86 LEU A C 1
ATOM 689 O O . LEU A 1 86 ? 4.062 -2.808 -15.975 1.00 62.06 86 LEU A O 1
ATOM 693 N N . ASN A 1 87 ? 3.785 -1.517 -17.777 1.00 62.34 87 ASN A N 1
ATOM 694 C CA . ASN A 1 87 ? 3.154 -2.560 -18.611 1.00 62.34 87 ASN A CA 1
ATOM 695 C C . ASN A 1 87 ? 4.091 -3.683 -19.033 1.00 62.34 87 ASN A C 1
ATOM 697 O O . ASN A 1 87 ? 3.617 -4.773 -19.336 1.00 62.34 87 ASN A O 1
AT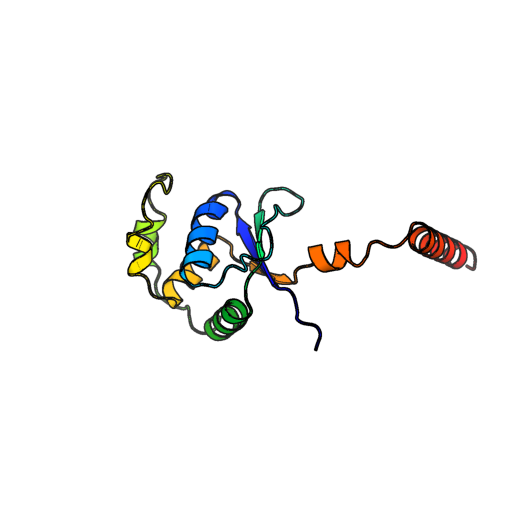OM 701 N N . GLU A 1 88 ? 5.390 -3.434 -18.971 1.00 71.38 88 GLU A N 1
ATOM 702 C CA . GLU A 1 88 ? 6.410 -4.379 -19.411 1.00 71.38 88 GLU A CA 1
ATOM 703 C C . GLU A 1 88 ? 7.081 -5.102 -18.237 1.00 71.38 88 GLU A C 1
ATOM 705 O O . GLU A 1 88 ? 7.820 -6.065 -18.443 1.00 71.38 88 GLU A O 1
ATOM 710 N N . ILE A 1 89 ? 6.814 -4.685 -16.990 1.00 76.06 89 ILE A N 1
ATOM 711 C CA . ILE A 1 89 ? 7.441 -5.314 -15.827 1.00 76.06 89 ILE A CA 1
ATOM 712 C C . ILE A 1 89 ? 6.721 -6.615 -15.433 1.00 76.06 89 ILE A C 1
ATOM 714 O O . ILE A 1 89 ? 5.493 -6.647 -15.310 1.00 76.06 89 ILE A O 1
ATOM 718 N N . PRO A 1 90 ? 7.459 -7.709 -15.179 1.00 82.12 90 PRO A N 1
ATOM 719 C CA . PRO A 1 90 ? 6.864 -8.943 -14.694 1.00 82.12 90 PRO A CA 1
ATOM 720 C C . PRO A 1 90 ? 6.435 -8.806 -13.226 1.00 82.12 90 PRO A C 1
ATOM 722 O O . PRO A 1 90 ? 6.963 -7.996 -12.459 1.00 82.12 90 PRO A O 1
ATOM 725 N N . SER A 1 91 ? 5.509 -9.668 -12.799 1.00 80.56 91 SER A N 1
ATOM 726 C CA . SER A 1 91 ? 4.968 -9.657 -11.432 1.00 80.56 91 SER A CA 1
ATOM 727 C C . SER A 1 91 ? 6.031 -9.869 -10.345 1.00 80.56 91 SER A C 1
ATOM 729 O O . SER A 1 91 ? 5.881 -9.372 -9.235 1.00 80.56 91 SER A O 1
ATOM 731 N N . SER A 1 92 ? 7.123 -10.585 -10.628 1.00 81.19 92 SER A N 1
ATOM 732 C CA . SER A 1 92 ? 8.261 -10.722 -9.705 1.00 81.19 92 SER A CA 1
ATOM 733 C C . SER A 1 92 ? 8.972 -9.388 -9.462 1.00 81.19 92 SER A C 1
ATOM 735 O O . SER A 1 92 ? 9.186 -9.023 -8.309 1.00 81.19 92 SER A O 1
ATOM 737 N N . THR A 1 93 ? 9.278 -8.632 -10.517 1.00 81.88 93 THR A N 1
ATOM 738 C CA . THR A 1 93 ? 9.902 -7.304 -10.407 1.00 81.88 93 THR A CA 1
ATOM 739 C C . THR A 1 93 ? 8.986 -6.320 -9.683 1.00 81.88 93 THR A C 1
ATOM 741 O O . THR A 1 93 ? 9.445 -5.558 -8.839 1.00 81.88 93 THR A O 1
ATOM 744 N N . ALA A 1 94 ? 7.678 -6.382 -9.937 1.00 84.56 94 ALA A N 1
ATOM 745 C CA . ALA A 1 94 ? 6.692 -5.560 -9.240 1.00 84.56 94 ALA A CA 1
ATOM 746 C C . ALA A 1 94 ? 6.659 -5.799 -7.719 1.00 84.56 94 ALA A C 1
ATOM 748 O O . ALA A 1 94 ? 6.550 -4.849 -6.946 1.00 84.56 94 ALA A O 1
ATOM 749 N N . LEU A 1 95 ? 6.789 -7.051 -7.269 1.00 83.75 95 LEU A N 1
ATOM 750 C CA . LEU A 1 95 ? 6.875 -7.367 -5.836 1.00 83.75 95 LEU A CA 1
ATOM 751 C C . LEU A 1 95 ? 8.181 -6.884 -5.218 1.00 83.75 95 LEU A C 1
ATOM 753 O O . LEU A 1 95 ? 8.174 -6.418 -4.082 1.00 83.75 95 LEU A O 1
ATOM 757 N N . HIS A 1 96 ? 9.285 -7.000 -5.957 1.00 82.81 96 HIS A N 1
ATOM 758 C CA . HIS A 1 96 ? 10.572 -6.478 -5.517 1.00 82.81 96 HIS A CA 1
ATOM 759 C C . HIS A 1 96 ? 10.492 -4.962 -5.313 1.00 82.81 96 HIS A C 1
ATOM 761 O O . HIS A 1 96 ? 10.841 -4.466 -4.250 1.00 82.81 96 HIS A O 1
ATOM 767 N N . LEU A 1 97 ? 9.920 -4.240 -6.283 1.00 83.31 97 LEU A N 1
ATOM 768 C CA . LEU A 1 97 ? 9.663 -2.801 -6.179 1.00 83.31 97 LEU A CA 1
ATOM 769 C C . LEU A 1 97 ? 8.815 -2.454 -4.953 1.00 83.31 97 LEU A C 1
ATOM 771 O O . LEU A 1 97 ? 9.139 -1.516 -4.232 1.00 83.31 97 LEU A O 1
ATOM 775 N N . LEU A 1 98 ? 7.751 -3.218 -4.690 1.00 85.62 98 LEU A N 1
ATOM 776 C CA . LEU A 1 98 ? 6.932 -3.016 -3.496 1.00 85.62 98 LEU A CA 1
ATOM 777 C C . LEU A 1 98 ? 7.760 -3.190 -2.214 1.00 85.62 98 LEU A C 1
ATOM 779 O O . LEU A 1 98 ? 7.686 -2.325 -1.346 1.00 85.62 98 LEU A O 1
ATOM 783 N N . LYS A 1 99 ? 8.572 -4.250 -2.096 1.00 84.00 99 LYS A N 1
ATOM 784 C CA . LYS A 1 99 ? 9.439 -4.466 -0.922 1.00 84.00 99 LYS A CA 1
ATOM 785 C C . LYS A 1 99 ? 10.420 -3.315 -0.698 1.00 84.00 99 LYS A C 1
ATOM 787 O O . LYS A 1 99 ? 10.523 -2.833 0.423 1.00 84.00 99 LYS A O 1
ATOM 792 N N . GLU A 1 100 ? 11.057 -2.830 -1.759 1.00 81.56 100 GLU A N 1
ATOM 793 C CA . GLU A 1 100 ? 11.969 -1.675 -1.711 1.00 81.56 100 GLU A CA 1
ATOM 794 C C . GLU A 1 100 ? 11.249 -0.378 -1.312 1.00 81.56 100 GLU A C 1
ATOM 796 O O . GLU A 1 100 ? 11.820 0.502 -0.670 1.00 81.56 100 GLU A O 1
ATOM 801 N N . CYS A 1 101 ? 9.954 -0.276 -1.621 1.00 77.50 101 CYS A N 1
ATOM 802 C CA . CYS A 1 101 ? 9.087 0.803 -1.149 1.00 77.50 101 CYS A CA 1
ATOM 803 C C . CYS A 1 101 ? 8.634 0.638 0.320 1.00 77.50 101 CYS A C 1
ATOM 805 O O . CYS A 1 101 ? 7.743 1.369 0.765 1.00 77.50 101 CYS A O 1
ATOM 807 N N . GLY A 1 102 ? 9.197 -0.324 1.056 1.00 79.69 102 GLY A N 1
ATOM 808 C CA . GLY A 1 102 ? 8.840 -0.626 2.442 1.00 79.69 102 GLY A CA 1
ATOM 809 C C . GLY A 1 102 ? 7.599 -1.511 2.591 1.00 79.69 102 GLY A C 1
ATOM 810 O O . GLY A 1 102 ? 6.990 -1.519 3.660 1.00 79.69 102 GLY A O 1
ATOM 811 N N . ALA A 1 103 ? 7.186 -2.241 1.541 1.00 85.75 103 ALA A N 1
ATOM 812 C CA . ALA A 1 103 ? 5.975 -3.062 1.589 1.00 85.75 103 ALA A CA 1
ATOM 813 C C . ALA A 1 103 ? 6.039 -4.126 2.681 1.00 85.75 103 ALA A C 1
ATOM 815 O O . ALA A 1 103 ? 6.738 -5.134 2.552 1.00 85.75 103 ALA A O 1
ATOM 816 N N . THR A 1 104 ? 5.200 -3.951 3.695 1.00 86.00 104 THR A N 1
ATOM 817 C CA . THR A 1 104 ? 5.027 -4.925 4.770 1.00 86.00 104 THR A CA 1
ATOM 818 C C . THR A 1 104 ? 3.595 -5.443 4.752 1.00 86.00 104 THR A C 1
ATOM 820 O O . THR A 1 104 ? 2.640 -4.668 4.802 1.00 86.00 104 THR A O 1
ATOM 823 N N . LYS A 1 105 ? 3.427 -6.766 4.635 1.00 87.25 105 LYS A N 1
ATOM 824 C CA . LYS A 1 105 ? 2.109 -7.410 4.712 1.00 87.25 105 LYS A CA 1
ATOM 825 C C . LYS A 1 105 ? 1.704 -7.538 6.178 1.00 87.25 105 LYS A C 1
ATOM 827 O O . LYS A 1 105 ? 2.438 -8.145 6.951 1.00 87.25 105 LYS A O 1
ATOM 832 N N . GLN A 1 106 ? 0.515 -7.061 6.522 1.00 83.75 106 GLN A N 1
ATOM 833 C CA . GLN A 1 106 ? -0.044 -7.156 7.871 1.00 83.75 106 GLN A CA 1
ATOM 834 C C . GLN A 1 106 ? -1.535 -7.507 7.822 1.00 83.75 106 GLN A C 1
ATOM 836 O O . GLN A 1 106 ? -2.202 -7.305 6.799 1.00 83.75 106 GLN A O 1
ATOM 841 N N . ALA A 1 107 ? -2.050 -8.063 8.917 1.00 81.94 107 ALA A N 1
ATOM 842 C CA . ALA A 1 107 ? -3.487 -8.231 9.081 1.00 81.94 107 ALA A CA 1
ATOM 843 C C . ALA A 1 107 ? -4.164 -6.848 9.122 1.00 81.94 107 ALA A C 1
ATOM 845 O O . ALA A 1 107 ? -3.581 -5.863 9.576 1.00 81.94 107 ALA A O 1
ATOM 846 N N . ASP A 1 108 ? -5.374 -6.749 8.579 1.00 78.50 108 ASP A N 1
ATOM 847 C CA . ASP A 1 108 ? -6.182 -5.529 8.588 1.00 78.50 108 ASP A CA 1
ATOM 848 C C . ASP A 1 108 ? -6.785 -5.313 9.984 1.00 78.50 108 ASP A C 1
ATOM 850 O O . ASP A 1 108 ? -7.974 -5.545 10.223 1.00 78.50 108 ASP A O 1
ATOM 854 N N . ASP A 1 109 ? -5.953 -4.858 10.920 1.00 64.38 109 ASP A N 1
ATOM 855 C CA . ASP A 1 109 ? -6.378 -4.584 12.294 1.00 64.38 109 ASP A CA 1
ATOM 856 C C . ASP A 1 109 ? -7.398 -3.436 12.364 1.00 64.38 109 ASP A C 1
ATOM 858 O O . ASP A 1 109 ? -8.117 -3.307 13.349 1.00 64.38 109 ASP A O 1
ATOM 862 N N . VAL A 1 110 ? -7.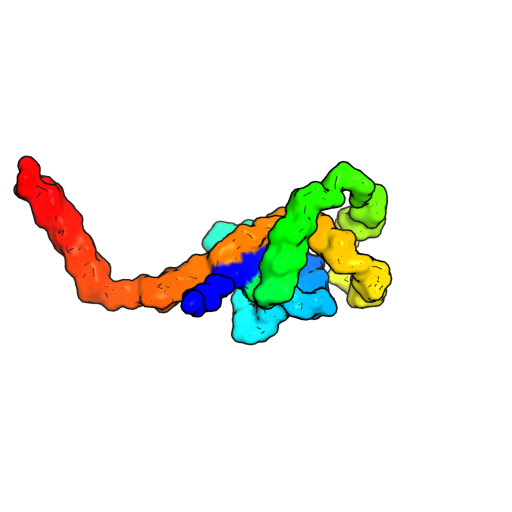545 -2.603 11.323 1.00 56.81 110 VAL A N 1
ATOM 863 C CA . VAL A 1 110 ? -8.577 -1.549 11.298 1.00 56.81 110 VAL A CA 1
ATOM 864 C C . VAL A 1 110 ? -9.976 -2.149 11.170 1.00 56.81 110 VAL A C 1
ATOM 866 O O . VAL A 1 110 ? -10.935 -1.591 11.716 1.00 56.81 110 VAL A O 1
ATOM 869 N N . VAL A 1 111 ? -10.114 -3.305 10.518 1.00 52.47 111 VAL A N 1
ATOM 870 C CA . VAL A 1 111 ? -11.366 -4.072 10.545 1.00 52.47 111 VAL A CA 1
ATOM 871 C C . VAL A 1 111 ? -11.579 -4.705 11.922 1.00 52.47 111 VAL A C 1
ATOM 873 O O . VAL A 1 111 ? -12.713 -4.701 12.403 1.00 52.47 111 VAL A O 1
ATOM 876 N N . GLU A 1 112 ? -10.527 -5.159 12.607 1.00 48.75 112 GLU A N 1
ATOM 877 C CA . GLU A 1 112 ? -10.646 -5.658 13.986 1.00 48.75 112 GLU A CA 1
ATOM 878 C C . GLU A 1 112 ? -11.009 -4.555 14.987 1.00 48.75 112 GLU A C 1
ATOM 880 O O . GLU A 1 112 ? -11.932 -4.742 15.773 1.00 48.75 112 GLU A O 1
ATOM 885 N N . VAL A 1 113 ? -10.401 -3.368 14.914 1.00 47.12 113 VAL A N 1
ATOM 886 C CA . VAL A 1 113 ? -10.714 -2.226 15.795 1.00 47.12 113 VAL A CA 1
ATOM 887 C C . VAL A 1 113 ? -12.129 -1.698 15.542 1.00 47.12 113 VAL A C 1
ATOM 889 O O . VAL A 1 113 ? -12.827 -1.329 16.485 1.00 47.12 113 VAL A O 1
ATOM 892 N N . ARG A 1 114 ? -12.612 -1.715 14.290 1.00 46.72 114 ARG A N 1
ATOM 893 C CA . ARG A 1 114 ? -14.014 -1.374 13.978 1.00 46.72 114 ARG A CA 1
ATOM 894 C C . ARG A 1 114 ? -15.007 -2.448 14.415 1.00 46.72 114 ARG A C 1
ATOM 896 O O . ARG A 1 114 ? -16.145 -2.110 14.722 1.00 46.72 114 ARG A O 1
ATOM 903 N N . ARG A 1 115 ? -14.603 -3.721 14.459 1.00 46.41 115 ARG A N 1
ATOM 904 C CA . ARG A 1 115 ? -15.407 -4.807 15.050 1.00 46.41 115 ARG A CA 1
ATOM 905 C C . ARG A 1 115 ? -15.364 -4.797 16.574 1.00 46.41 115 ARG A C 1
ATOM 907 O O . ARG A 1 115 ? -16.339 -5.176 17.213 1.00 46.41 115 ARG A O 1
ATOM 914 N N . ALA A 1 116 ? -14.278 -4.291 17.143 1.00 45.12 116 ALA A N 1
ATOM 915 C CA . ALA A 1 116 ? -14.104 -4.014 18.556 1.00 45.12 116 ALA A CA 1
ATOM 916 C C . ALA A 1 116 ? -14.560 -2.595 18.917 1.00 45.12 116 ALA A C 1
ATOM 918 O O . ALA A 1 116 ? -13.991 -1.974 19.817 1.00 45.12 116 ALA A O 1
ATOM 919 N N . SER A 1 117 ? -15.637 -2.095 18.298 1.00 46.38 117 SER A N 1
ATOM 920 C CA . SER A 1 117 ? -16.472 -1.092 18.954 1.00 46.38 117 SER A CA 1
ATOM 921 C C . SER A 1 117 ? -17.069 -1.746 20.205 1.00 46.38 117 SER A C 1
ATOM 923 O O . SER A 1 117 ? -18.221 -2.186 20.216 1.00 46.38 117 SER A O 1
ATOM 925 N N . LYS A 1 118 ? -16.250 -1.900 21.254 1.00 57.47 118 LYS A N 1
ATOM 926 C CA . LYS A 1 118 ? -16.701 -2.278 22.583 1.00 57.47 118 LYS A CA 1
ATOM 927 C C . LYS A 1 118 ? -17.730 -1.217 22.935 1.00 57.47 118 LYS A C 1
ATOM 929 O O . LYS A 1 118 ? -17.403 -0.036 23.039 1.00 57.47 118 LYS A O 1
ATOM 934 N N . SER A 1 119 ? -18.991 -1.639 23.027 1.00 64.06 119 SER A N 1
ATOM 935 C CA . SER A 1 119 ? -20.059 -0.817 23.590 1.00 64.06 119 SER A CA 1
ATOM 936 C C . SER A 1 119 ? -19.520 -0.126 24.851 1.00 64.06 119 SER A C 1
ATOM 938 O O . SER A 1 119 ? -18.752 -0.766 25.576 1.00 64.06 119 SER A O 1
ATOM 940 N N . PRO A 1 120 ? -19.905 1.128 25.150 1.00 63.22 120 PRO A N 1
ATOM 941 C CA . PRO A 1 120 ? -19.522 1.799 26.394 1.00 63.22 120 PRO A CA 1
ATOM 942 C C . PRO A 1 120 ? -19.657 0.891 27.629 1.00 63.22 120 PRO A C 1
ATOM 944 O O . PRO A 1 120 ? -18.813 0.922 28.521 1.00 63.22 120 PRO A O 1
ATOM 947 N N . LEU A 1 121 ? -20.649 -0.007 27.617 1.00 68.56 121 LEU A N 1
ATOM 948 C CA . LEU A 1 121 ? -20.852 -1.042 28.628 1.00 68.56 121 LEU A CA 1
ATOM 949 C C . LEU A 1 121 ? -19.686 -2.036 28.748 1.00 68.56 121 LEU A C 1
ATOM 951 O O . LEU A 1 121 ? -19.265 -2.328 29.862 1.00 68.56 121 LEU A O 1
ATOM 955 N N . ASN A 1 122 ? -19.122 -2.538 27.647 1.00 69.69 122 ASN A N 1
ATOM 956 C CA . ASN A 1 122 ? -18.005 -3.491 27.693 1.00 69.69 122 ASN A CA 1
ATOM 957 C C . ASN A 1 122 ? -16.727 -2.826 28.213 1.00 69.69 122 ASN A C 1
ATOM 959 O O . ASN A 1 122 ? -16.007 -3.427 29.006 1.00 69.69 122 ASN A O 1
ATOM 963 N N . THR A 1 123 ? -16.480 -1.573 27.827 1.00 68.25 123 THR A N 1
ATOM 964 C CA . THR A 1 123 ? -15.343 -0.789 28.331 1.00 68.25 123 THR A CA 1
ATOM 965 C C . THR A 1 123 ? -15.468 -0.526 29.833 1.00 68.25 123 THR A C 1
ATOM 967 O O . THR A 1 123 ? -14.498 -0.693 30.569 1.00 68.25 123 THR A O 1
ATOM 970 N N . MET A 1 124 ? -16.667 -0.179 30.316 1.00 74.56 124 MET A N 1
ATOM 971 C CA . MET A 1 124 ? -16.922 -0.021 31.752 1.00 74.56 124 MET A CA 1
ATOM 972 C C . MET A 1 124 ? -16.773 -1.343 32.506 1.00 74.56 124 MET A C 1
ATOM 974 O O . MET A 1 124 ? -16.168 -1.369 33.572 1.00 74.56 124 MET A O 1
ATOM 978 N N . THR A 1 125 ? -17.287 -2.440 31.950 1.00 77.19 125 THR A N 1
ATOM 979 C CA . THR A 1 125 ? -17.224 -3.759 32.594 1.00 77.19 125 THR A CA 1
ATOM 980 C C . THR A 1 125 ? -15.778 -4.239 32.736 1.00 77.19 125 THR A C 1
ATOM 982 O O . THR A 1 125 ? -15.396 -4.712 33.803 1.00 77.19 125 THR A O 1
ATOM 985 N N . GLU A 1 126 ? -14.948 -4.055 31.706 1.00 78.12 126 GLU A N 1
ATOM 986 C CA . GLU A 1 126 ? -13.518 -4.390 31.744 1.00 78.12 126 GLU A CA 1
ATOM 987 C C . GLU A 1 126 ? -12.757 -3.520 32.756 1.00 78.12 126 GLU A C 1
ATOM 989 O O . GLU A 1 126 ? -12.010 -4.046 33.580 1.00 78.12 126 GLU A O 1
ATOM 994 N N . ALA A 1 127 ? -13.019 -2.208 32.779 1.00 78.31 127 ALA A N 1
ATOM 995 C CA . ALA A 1 127 ? -12.417 -1.298 33.752 1.00 78.31 127 ALA A CA 1
ATOM 996 C C . ALA A 1 127 ? -12.810 -1.646 35.202 1.00 78.31 127 ALA A C 1
ATOM 998 O O . ALA A 1 127 ? -11.960 -1.655 36.094 1.00 78.31 127 ALA A O 1
ATOM 999 N N . VAL A 1 128 ? -14.082 -1.980 35.445 1.00 80.12 128 VAL A N 1
ATOM 1000 C CA . VAL A 1 128 ? -14.572 -2.414 36.763 1.00 80.12 128 VAL A CA 1
ATOM 1001 C C . VAL A 1 128 ? -13.948 -3.752 37.162 1.00 80.12 128 VAL A C 1
ATOM 1003 O O . VAL A 1 128 ? -13.506 -3.892 38.302 1.00 80.12 128 VAL A O 1
ATOM 1006 N N . ALA A 1 129 ? -13.838 -4.710 36.239 1.00 80.88 129 ALA A N 1
ATOM 1007 C CA . ALA A 1 129 ? -13.179 -5.987 36.500 1.00 80.88 129 ALA A CA 1
ATOM 1008 C C . ALA A 1 129 ? -11.702 -5.801 36.891 1.00 80.88 129 ALA A C 1
ATOM 1010 O O . ALA A 1 129 ? -11.254 -6.388 37.877 1.00 80.88 129 ALA A O 1
ATOM 1011 N N . SER A 1 130 ? -10.960 -4.932 36.193 1.00 78.00 130 SER A N 1
ATOM 1012 C CA . SER A 1 130 ? -9.573 -4.606 36.552 1.00 78.00 130 SER A CA 1
ATOM 1013 C C . SER A 1 130 ? -9.455 -3.950 37.932 1.00 78.00 130 SER A C 1
ATOM 1015 O O . SER A 1 130 ? -8.527 -4.258 38.679 1.00 78.00 130 SER A O 1
ATOM 1017 N N . LEU A 1 131 ? -10.393 -3.074 38.304 1.00 78.06 131 LEU A N 1
ATOM 1018 C CA . LEU A 1 131 ? -10.413 -2.445 39.630 1.00 78.06 131 LEU A CA 1
ATOM 1019 C C . LEU A 1 131 ? -10.723 -3.446 40.747 1.00 78.06 131 LEU A C 1
ATOM 1021 O O . LEU A 1 131 ? -10.120 -3.370 41.817 1.00 78.06 131 LEU A O 1
ATOM 1025 N N . LEU A 1 132 ? -11.633 -4.390 40.503 1.00 78.00 132 LEU A N 1
ATOM 1026 C CA . LEU A 1 132 ? -11.968 -5.443 41.462 1.00 78.00 132 LEU A CA 1
ATOM 1027 C C . LEU A 1 132 ? -10.796 -6.406 41.668 1.00 78.00 132 LEU A C 1
ATOM 1029 O O . LEU A 1 132 ? -10.471 -6.719 42.809 1.00 78.00 132 LEU A O 1
ATOM 1033 N N . GLN A 1 133 ? -10.103 -6.806 40.598 1.00 71.25 133 GLN A N 1
ATOM 1034 C CA . GLN A 1 133 ? -8.918 -7.665 40.712 1.00 71.25 133 GLN A CA 1
ATOM 1035 C C . GLN A 1 133 ? -7.777 -7.001 41.490 1.00 71.25 133 GLN A C 1
ATOM 1037 O O . GLN A 1 133 ? -7.055 -7.678 42.214 1.00 71.25 133 GLN A O 1
ATOM 1042 N N . ARG A 1 134 ? -7.642 -5.673 41.406 1.00 62.81 134 ARG A N 1
ATOM 1043 C CA . ARG A 1 134 ? -6.624 -4.923 42.156 1.00 62.81 134 ARG A CA 1
ATOM 1044 C C . ARG A 1 134 ? -6.936 -4.749 43.643 1.00 62.81 134 ARG A C 1
ATOM 1046 O O . ARG A 1 134 ? -6.052 -4.342 44.385 1.00 62.81 134 ARG A O 1
ATOM 1053 N N . LYS A 1 135 ? -8.183 -4.988 44.060 1.00 58.66 135 LYS A N 1
ATOM 1054 C CA . LYS A 1 135 ? -8.663 -4.760 45.432 1.00 58.66 135 LYS A CA 1
ATOM 1055 C C . LYS A 1 135 ? -8.761 -6.045 46.264 1.00 58.66 135 LYS A C 1
ATOM 1057 O O . LYS A 1 135 ? -9.013 -5.966 47.458 1.00 58.66 135 LYS A O 1
ATOM 1062 N N . VAL A 1 136 ? -8.576 -7.210 45.638 1.00 55.28 136 VAL A N 1
ATOM 1063 C CA . VAL A 1 136 ? -8.594 -8.539 46.284 1.00 55.28 136 VAL A CA 1
ATOM 1064 C C . VAL A 1 136 ? -7.166 -9.030 46.605 1.00 55.28 136 VAL A C 1
ATOM 1066 O O . VAL A 1 136 ? -6.943 -10.216 46.820 1.00 55.28 136 VAL A O 1
ATOM 1069 N N . MET A 1 137 ? -6.191 -8.118 46.677 1.00 46.50 137 MET A N 1
ATOM 1070 C CA . MET A 1 137 ? -4.840 -8.384 47.185 1.00 46.50 137 MET A CA 1
ATOM 1071 C C . MET A 1 137 ? -4.531 -7.476 48.369 1.00 46.50 137 MET A C 1
ATOM 1073 O O . MET A 1 137 ? -4.914 -6.285 48.298 1.00 46.50 137 MET A O 1
#

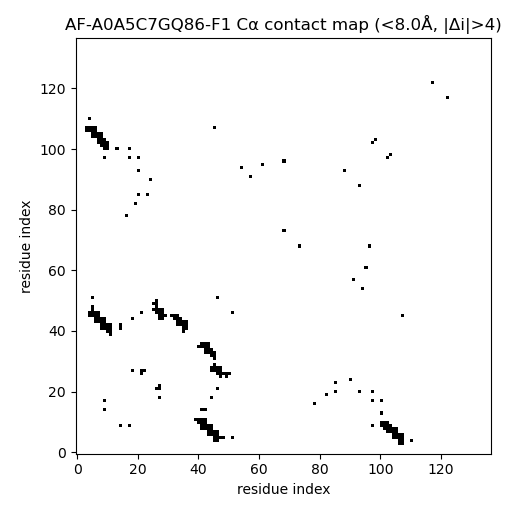Sequence (137 aa):
MVASHWVVQLDRKYAKLGKDILKKFGWLDLGRKAYPQGDGTHICFPVTENFCVVFHEKQHHFGDKSEALNNFIGEGKPFTGESILLNEIPSSTALHLLKECGATKQADDVVEVRRASKSPLNTMTEAVASLLQRKVM